Protein AF-A0A9C6UE23-F1 (afdb_monomer_lite)

InterPro domains:
  IPR001478 PDZ domain [PF00595] (69-118)
  IPR001478 PDZ domain [PS50106] (68-118)
  IPR015482 Syntrophin [PTHR10554] (16-118)
  IPR036034 PDZ superfamily [G3DSA:2.30.42.10] (48-119)
  IPR036034 PDZ superfamily [SSF50156] (54-118)

Secondary structure (DSSP, 8-state):
-EEEE-SPPEEEEETTEEEEEEEEEEE-SSS--EEEEEEE-SS-EEEEE--------PPP-TT--------PPBTTTBT-EEEEEEGGGTEEEEEEEE-TTSHHHHTS---TT-B------------

pLDDT: mean 79.29, std 14.51, range [42.22, 95.94]

Foldseek 3Di:
DDKDAPDDWDWDDDPNWIWTWGWIWDDPPPDDTFIWIWIDTPVDTDTHGPPVCPPPPPVPPPPPDDDDFDFDADPPCGRQWDWDDDPVRPGFTFTQDGHPPGRPVVSVPDDGGDGDPDDDDDDPDDD

Structure (mmCIF, N/CA/C/O backbone):
data_AF-A0A9C6UE23-F1
#
_entry.id   AF-A0A9C6UE23-F1
#
loop_
_atom_site.group_PDB
_atom_site.id
_atom_site.type_symbol
_atom_site.label_atom_id
_atom_site.label_alt_id
_atom_site.label_comp_id
_atom_site.label_asym_id
_atom_site.label_entity_id
_atom_site.label_seq_id
_atom_site.pdbx_PDB_ins_code
_atom_site.Cartn_x
_atom_site.Cartn_y
_atom_site.Cartn_z
_atom_site.occupancy
_atom_site.B_iso_or_equiv
_atom_site.auth_seq_id
_atom_site.auth_comp_id
_atom_site.auth_asym_id
_atom_site.auth_atom_id
_atom_site.pdbx_PDB_model_num
ATOM 1 N N . MET A 1 1 ? 33.428 -3.162 -10.825 1.00 61.09 1 MET A N 1
ATOM 2 C CA . MET A 1 1 ? 32.152 -3.718 -11.321 1.00 61.09 1 MET A CA 1
ATOM 3 C C . MET A 1 1 ? 32.459 -4.735 -12.406 1.00 61.09 1 MET A C 1
ATOM 5 O O . MET A 1 1 ? 33.209 -4.413 -13.317 1.00 61.09 1 MET A O 1
ATOM 9 N N . ARG A 1 2 ? 31.959 -5.966 -12.280 1.00 76.75 2 ARG A N 1
ATOM 10 C CA . ARG A 1 2 ? 32.077 -7.014 -13.302 1.00 76.75 2 ARG A CA 1
ATOM 11 C C . ARG A 1 2 ? 30.682 -7.372 -13.793 1.00 76.75 2 ARG A C 1
ATOM 13 O O . ARG A 1 2 ? 29.804 -7.625 -12.970 1.00 76.75 2 ARG A O 1
ATOM 20 N N . LEU A 1 3 ? 30.506 -7.398 -15.110 1.00 72.94 3 LEU A N 1
ATOM 21 C CA . LEU A 1 3 ? 29.307 -7.919 -15.753 1.00 72.94 3 LEU A CA 1
ATOM 22 C C . LEU A 1 3 ? 29.623 -9.297 -16.326 1.00 72.94 3 LEU A C 1
ATOM 24 O O . LEU A 1 3 ? 30.634 -9.471 -17.005 1.00 72.94 3 LEU A O 1
ATOM 28 N N . LYS A 1 4 ? 28.761 -10.268 -16.040 1.00 78.75 4 LYS A N 1
ATOM 29 C CA . LYS A 1 4 ? 28.769 -11.582 -16.685 1.00 78.75 4 LYS A CA 1
ATOM 30 C C . LYS A 1 4 ? 27.453 -11.752 -17.426 1.00 78.75 4 LYS A C 1
ATOM 32 O O . LYS A 1 4 ? 26.406 -11.405 -16.893 1.00 78.75 4 LYS A O 1
ATOM 37 N N . THR A 1 5 ? 27.489 -12.261 -18.646 1.00 72.81 5 THR A N 1
ATOM 38 C CA . THR A 1 5 ? 26.270 -12.564 -19.402 1.00 72.81 5 THR A CA 1
ATOM 39 C C . THR A 1 5 ? 25.584 -13.785 -18.803 1.00 72.81 5 THR A C 1
ATOM 41 O O . THR A 1 5 ? 26.227 -14.821 -18.643 1.00 72.81 5 THR A O 1
ATOM 44 N N . ALA A 1 6 ? 24.302 -13.652 -18.456 1.00 65.56 6 ALA A N 1
ATOM 45 C CA . ALA A 1 6 ? 23.497 -14.734 -17.882 1.00 65.56 6 ALA A CA 1
ATOM 46 C C . ALA A 1 6 ? 22.624 -15.437 -18.938 1.00 65.56 6 ALA A C 1
ATOM 48 O O . ALA A 1 6 ? 22.273 -16.599 -18.768 1.00 65.56 6 ALA A O 1
ATOM 49 N N . SER A 1 7 ? 22.304 -14.744 -20.036 1.00 68.25 7 SER A N 1
ATOM 50 C CA . SER A 1 7 ? 21.526 -15.245 -21.180 1.00 68.25 7 SER A CA 1
ATOM 51 C C . SER A 1 7 ? 22.088 -14.687 -22.499 1.00 68.25 7 SER A C 1
ATOM 53 O O . SER A 1 7 ? 22.855 -13.715 -22.449 1.00 68.25 7 SER A O 1
ATOM 55 N N . PRO A 1 8 ? 21.742 -15.270 -23.667 1.00 72.19 8 PRO A N 1
ATOM 56 C CA . PRO A 1 8 ? 22.098 -14.696 -24.962 1.00 72.19 8 PRO A CA 1
ATOM 57 C C . PRO A 1 8 ? 21.586 -13.255 -25.078 1.00 72.19 8 PRO A C 1
ATOM 59 O O . PRO A 1 8 ? 20.422 -12.977 -24.804 1.00 72.19 8 PRO A O 1
ATOM 62 N N . ILE A 1 9 ? 22.468 -12.329 -25.458 1.00 77.06 9 ILE A N 1
ATOM 63 C CA . ILE A 1 9 ? 22.100 -10.928 -25.686 1.00 77.06 9 ILE A CA 1
ATOM 64 C C . ILE A 1 9 ? 21.457 -10.829 -27.071 1.00 77.06 9 ILE A C 1
ATOM 66 O O . ILE A 1 9 ? 22.091 -11.173 -28.068 1.00 77.06 9 ILE A O 1
ATOM 70 N N . GLU A 1 10 ? 20.228 -10.323 -27.135 1.00 80.69 10 GLU A N 1
ATOM 71 C CA . GLU A 1 10 ? 19.568 -9.999 -28.395 1.00 80.69 10 GLU A CA 1
ATOM 72 C C . GLU A 1 10 ? 20.132 -8.691 -28.956 1.00 80.69 10 GLU A C 1
ATOM 74 O O . GLU A 1 10 ? 20.148 -7.654 -28.285 1.00 80.69 10 GLU A O 1
ATOM 79 N N . GLU A 1 11 ? 20.583 -8.728 -30.208 1.00 81.25 11 GLU A N 1
ATOM 80 C CA . GLU A 1 11 ? 20.998 -7.546 -30.960 1.00 81.25 11 GLU A CA 1
ATOM 81 C C . GLU A 1 11 ? 19.897 -7.181 -31.958 1.00 81.25 11 GLU A C 1
ATOM 83 O O . GLU A 1 11 ? 19.533 -7.976 -32.822 1.00 81.25 11 GLU A O 1
ATOM 88 N N . ARG A 1 12 ? 19.365 -5.963 -31.846 1.00 80.38 12 ARG A N 1
ATOM 89 C CA . ARG A 1 12 ? 18.422 -5.386 -32.807 1.00 80.38 12 ARG A CA 1
ATOM 90 C C . ARG A 1 12 ? 19.050 -4.177 -33.478 1.00 80.38 12 ARG A C 1
ATOM 92 O O . ARG A 1 12 ? 19.693 -3.361 -32.824 1.00 80.38 12 ARG A O 1
ATOM 99 N N . VAL A 1 13 ? 18.841 -4.039 -34.782 1.00 80.81 13 VAL A N 1
ATOM 100 C CA . VAL A 1 13 ? 19.262 -2.851 -35.532 1.00 80.81 13 VAL A CA 1
ATOM 101 C C . VAL A 1 13 ? 18.086 -1.881 -35.601 1.00 80.81 13 VAL A C 1
ATOM 103 O O . VAL A 1 13 ? 17.033 -2.221 -36.132 1.00 80.81 13 VAL A O 1
ATOM 106 N N . VAL A 1 14 ? 18.258 -0.681 -35.050 1.00 74.81 14 VAL A N 1
ATOM 107 C CA . VAL A 1 14 ? 17.273 0.406 -35.102 1.00 74.81 14 VAL A CA 1
ATOM 108 C C . VAL A 1 14 ? 17.855 1.516 -35.975 1.00 74.81 14 VAL A C 1
ATOM 110 O O . VAL A 1 14 ? 18.771 2.239 -35.577 1.00 74.81 14 VAL A O 1
ATOM 113 N N . GLY A 1 15 ? 17.366 1.616 -37.214 1.00 79.00 15 GLY A N 1
ATOM 114 C CA . GLY A 1 15 ? 17.951 2.491 -38.232 1.00 79.00 15 GLY A CA 1
ATOM 115 C C . GLY A 1 15 ? 19.363 2.037 -38.618 1.00 79.00 15 GLY A C 1
ATOM 116 O O . GLY A 1 15 ? 19.542 0.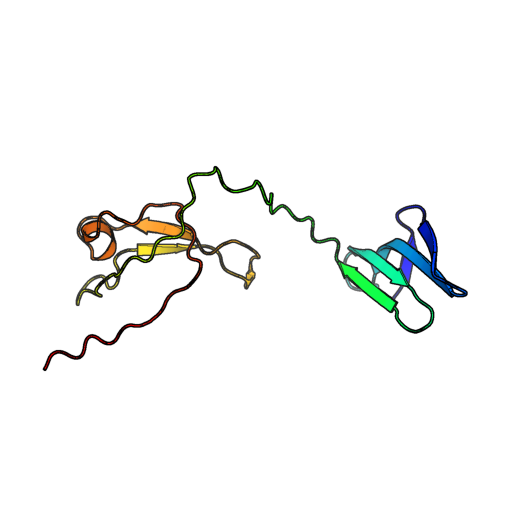924 -39.099 1.00 79.00 15 GLY A O 1
ATOM 117 N N . LYS A 1 16 ? 20.373 2.888 -38.391 1.00 78.19 16 LYS A N 1
ATOM 118 C CA . LYS A 1 16 ? 21.800 2.557 -38.599 1.00 78.19 16 LYS A CA 1
ATOM 119 C C . LYS A 1 16 ? 22.516 2.063 -37.335 1.00 78.19 16 LYS A C 1
ATOM 121 O O . LYS A 1 16 ? 23.708 1.772 -37.381 1.00 78.19 16 LYS A O 1
ATOM 126 N N . TYR A 1 17 ? 21.820 2.020 -36.201 1.00 78.56 17 TYR A N 1
ATOM 127 C CA . TYR A 1 17 ? 22.423 1.761 -34.897 1.00 78.56 17 TYR A CA 1
ATOM 128 C C . TYR A 1 17 ? 22.095 0.361 -34.397 1.00 78.56 17 TYR A C 1
ATOM 130 O O . TYR A 1 17 ? 21.005 -0.159 -34.626 1.00 78.56 17 TYR A O 1
ATOM 138 N N . LYS A 1 18 ? 23.041 -0.239 -33.676 1.00 82.00 18 LYS A N 1
ATOM 139 C CA . LYS A 1 18 ? 22.869 -1.536 -33.022 1.00 82.00 18 LYS A CA 1
ATOM 140 C C . LYS A 1 18 ? 22.489 -1.314 -31.566 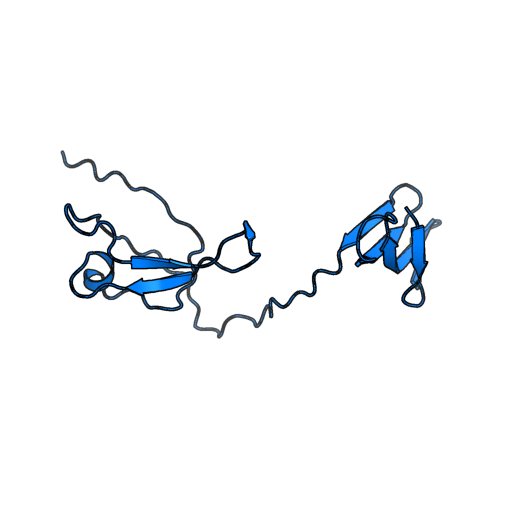1.00 82.00 18 LYS A C 1
ATOM 142 O O . LYS A 1 18 ? 23.208 -0.638 -30.836 1.00 82.00 18 LYS A O 1
ATOM 147 N N . VAL A 1 19 ? 21.371 -1.897 -31.161 1.00 86.31 19 VAL A N 1
ATOM 148 C CA . VAL A 1 19 ? 20.879 -1.916 -29.786 1.00 86.31 19 VAL A CA 1
ATOM 149 C C . VAL A 1 19 ? 20.997 -3.339 -29.263 1.00 86.31 19 VAL A C 1
ATOM 151 O O . VAL A 1 19 ? 20.573 -4.287 -29.921 1.00 86.31 19 VAL A O 1
ATOM 154 N N . ARG A 1 20 ? 21.580 -3.496 -28.078 1.00 85.38 20 ARG A N 1
ATOM 155 C CA . ARG A 1 20 ? 21.776 -4.791 -27.424 1.00 85.38 20 ARG A CA 1
ATOM 156 C C . ARG A 1 20 ? 20.980 -4.844 -26.136 1.00 85.38 20 ARG A C 1
ATOM 158 O O . ARG A 1 20 ? 21.176 -4.004 -25.261 1.00 85.38 20 ARG A O 1
ATOM 165 N N . THR A 1 21 ? 20.108 -5.837 -26.019 1.00 85.44 21 THR A N 1
ATOM 166 C CA . THR A 1 21 ? 19.302 -6.071 -24.819 1.00 85.44 21 THR A CA 1
ATOM 167 C C . THR A 1 21 ? 19.512 -7.494 -24.324 1.00 85.44 21 THR A C 1
ATOM 169 O O . THR A 1 21 ? 19.552 -8.427 -25.119 1.00 85.44 21 THR A O 1
ATOM 172 N N . GLY A 1 22 ? 19.664 -7.690 -23.017 1.00 85.38 22 GLY A N 1
ATOM 173 C CA . GLY A 1 22 ? 19.800 -9.040 -22.468 1.00 85.38 22 GLY A CA 1
ATOM 174 C C . GLY A 1 22 ? 19.993 -9.079 -20.960 1.00 85.38 22 GLY A C 1
ATOM 175 O O . GLY A 1 22 ? 20.206 -8.048 -20.324 1.00 85.38 22 GLY A O 1
ATOM 176 N N . MET A 1 23 ? 19.927 -10.280 -20.383 1.00 86.44 23 MET A N 1
ATOM 177 C CA . MET A 1 23 ? 20.123 -10.463 -18.943 1.00 86.44 23 MET A CA 1
ATOM 178 C C . MET A 1 23 ? 21.604 -10.637 -18.613 1.00 86.44 23 MET A C 1
ATOM 180 O O . MET A 1 23 ? 22.294 -11.512 -19.149 1.00 86.44 23 MET A O 1
ATOM 184 N N . VAL A 1 24 ? 22.083 -9.809 -17.692 1.00 86.81 24 VAL A N 1
ATOM 185 C CA . VAL A 1 24 ? 23.457 -9.790 -17.193 1.00 86.81 24 VAL A CA 1
ATOM 186 C C . VAL A 1 24 ? 23.458 -9.906 -15.678 1.00 86.81 24 VAL A C 1
ATOM 188 O O . VAL A 1 24 ? 22.561 -9.424 -15.002 1.00 86.81 24 VAL A O 1
ATOM 191 N N . THR A 1 25 ? 24.485 -10.521 -15.116 1.00 87.62 25 THR A N 1
ATOM 192 C CA . THR A 1 25 ? 24.728 -10.514 -13.677 1.00 87.62 25 THR A CA 1
ATOM 193 C C . THR A 1 25 ? 25.787 -9.468 -13.354 1.00 87.62 25 THR A C 1
ATOM 195 O O . THR A 1 25 ? 26.905 -9.528 -13.873 1.00 87.62 25 THR A O 1
ATOM 198 N N . VAL A 1 26 ? 25.451 -8.519 -12.484 1.00 85.19 26 VAL A N 1
ATOM 199 C CA . VAL A 1 26 ? 26.332 -7.430 -12.051 1.00 85.19 26 VAL A CA 1
ATOM 200 C C . VAL A 1 26 ? 26.872 -7.733 -10.655 1.00 85.19 26 VAL A C 1
ATOM 202 O O . VAL A 1 26 ? 26.112 -8.043 -9.742 1.00 85.19 26 VAL A O 1
ATOM 205 N N . SER A 1 27 ? 28.193 -7.652 -10.477 1.00 82.00 27 SER A N 1
ATOM 206 C CA . SER A 1 27 ? 28.854 -7.800 -9.173 1.00 82.00 27 SER A CA 1
ATOM 207 C C . SER A 1 27 ? 29.855 -6.673 -8.924 1.00 82.00 27 SER A C 1
ATOM 209 O O . SER A 1 27 ? 30.652 -6.304 -9.795 1.00 82.00 27 SER A O 1
ATOM 211 N N . ASP A 1 28 ? 29.839 -6.134 -7.711 1.00 79.06 28 ASP A N 1
ATOM 212 C CA . ASP A 1 28 ? 30.782 -5.131 -7.212 1.00 79.06 28 ASP A CA 1
ATOM 213 C C . ASP A 1 28 ? 31.960 -5.752 -6.433 1.00 79.06 28 ASP A C 1
ATOM 215 O O . ASP A 1 28 ? 32.880 -5.037 -6.043 1.00 79.06 28 ASP A O 1
ATOM 219 N N . GLY A 1 29 ? 31.960 -7.077 -6.239 1.00 72.50 29 GLY A N 1
ATOM 220 C CA . GLY A 1 29 ? 32.966 -7.813 -5.467 1.00 72.50 29 GLY A CA 1
ATOM 221 C C . GLY A 1 29 ? 32.806 -7.722 -3.946 1.00 72.50 29 GLY A C 1
ATOM 222 O O . GLY A 1 29 ? 33.562 -8.374 -3.233 1.00 72.50 29 GLY A O 1
ATOM 223 N N . LYS A 1 30 ? 31.833 -6.951 -3.448 1.00 67.00 30 LYS A N 1
ATOM 224 C CA . LYS A 1 30 ? 31.522 -6.805 -2.015 1.00 67.00 30 LYS A CA 1
ATOM 225 C C . LYS A 1 30 ? 30.170 -7.419 -1.653 1.00 67.00 30 LYS A C 1
ATOM 227 O O . LYS A 1 30 ? 29.948 -7.794 -0.507 1.00 67.00 30 LYS A O 1
ATOM 232 N N . SER A 1 31 ? 29.280 -7.537 -2.631 1.00 71.62 31 SER A N 1
ATOM 233 C CA . SER A 1 31 ? 27.924 -8.047 -2.487 1.00 71.62 31 SER A CA 1
ATOM 234 C C . SER A 1 31 ? 27.659 -9.224 -3.429 1.00 71.62 31 SER A C 1
ATOM 236 O O . SER A 1 31 ? 28.426 -9.516 -4.358 1.00 71.62 31 SER A O 1
ATOM 238 N N . ARG A 1 32 ? 26.560 -9.939 -3.166 1.00 75.62 32 ARG A N 1
ATOM 239 C CA . ARG A 1 32 ? 26.119 -11.046 -4.019 1.00 75.62 32 ARG A CA 1
ATOM 240 C C . ARG A 1 32 ? 25.845 -10.524 -5.438 1.00 75.62 32 ARG A C 1
ATOM 242 O O . ARG A 1 32 ? 25.139 -9.526 -5.563 1.00 75.62 32 ARG A O 1
ATOM 249 N N . PRO A 1 33 ? 26.358 -11.186 -6.492 1.00 81.31 33 PRO A N 1
ATOM 250 C CA . PRO A 1 33 ? 26.049 -10.830 -7.874 1.00 81.31 33 PRO A CA 1
ATOM 251 C C . PRO A 1 33 ? 24.532 -10.807 -8.124 1.00 81.31 33 PRO A C 1
ATOM 253 O O . PRO A 1 33 ? 23.839 -11.741 -7.723 1.00 81.31 33 PRO A O 1
ATOM 256 N N . GLN A 1 34 ? 24.021 -9.762 -8.779 1.00 80.62 34 GLN A N 1
ATOM 257 C CA . GLN A 1 34 ? 22.585 -9.571 -9.016 1.00 80.62 34 GLN A CA 1
ATOM 258 C C . GLN A 1 34 ? 22.241 -9.626 -10.509 1.00 80.62 34 GLN A C 1
ATOM 260 O O . GLN A 1 34 ? 22.940 -8.986 -11.299 1.00 80.62 34 GLN A O 1
ATOM 265 N N . PRO A 1 35 ? 21.179 -10.346 -10.915 1.00 81.88 35 PRO A N 1
ATOM 266 C CA . PRO A 1 35 ? 20.686 -10.306 -12.285 1.00 81.88 35 PRO A CA 1
ATOM 267 C C . PRO A 1 35 ? 20.029 -8.951 -12.595 1.00 81.88 35 PRO A C 1
ATOM 269 O O . PRO A 1 35 ? 19.286 -8.379 -11.793 1.00 81.88 35 PRO A O 1
ATOM 272 N N . MET A 1 36 ? 20.339 -8.412 -13.767 1.00 85.69 36 MET A N 1
ATOM 273 C CA . MET A 1 36 ? 19.858 -7.137 -14.281 1.00 85.69 36 MET A CA 1
ATOM 274 C C . MET A 1 36 ? 19.611 -7.260 -15.786 1.00 85.69 36 MET A C 1
ATOM 276 O O . MET A 1 36 ? 20.361 -7.925 -16.499 1.00 85.69 36 MET A O 1
ATOM 280 N N . ARG A 1 37 ? 18.581 -6.588 -16.288 1.00 86.88 37 ARG A N 1
ATOM 281 C CA . ARG A 1 37 ? 18.357 -6.371 -17.712 1.00 86.88 37 ARG A CA 1
ATOM 282 C C . ARG A 1 37 ? 19.227 -5.212 -18.186 1.00 86.88 37 ARG A C 1
ATOM 284 O O . ARG A 1 37 ? 19.108 -4.091 -17.699 1.00 86.88 37 ARG A O 1
ATOM 291 N N . LEU A 1 38 ? 20.102 -5.499 -19.137 1.00 87.19 38 LEU A N 1
ATOM 292 C CA . LEU A 1 38 ? 20.921 -4.527 -19.846 1.00 87.19 38 LEU A CA 1
ATOM 293 C C . LEU A 1 38 ? 20.168 -4.034 -21.077 1.00 87.19 38 LEU A C 1
ATOM 295 O O . LEU A 1 38 ? 19.656 -4.853 -21.836 1.00 87.19 38 LEU A O 1
ATOM 299 N N . HIS A 1 39 ? 20.176 -2.724 -21.302 1.00 88.56 39 HIS A N 1
ATOM 300 C CA . HIS A 1 39 ? 19.845 -2.113 -22.582 1.00 88.56 39 HIS A CA 1
ATOM 301 C C . HIS A 1 39 ? 20.964 -1.145 -22.972 1.00 88.56 39 HIS A C 1
ATOM 303 O O . HIS A 1 39 ? 21.229 -0.149 -22.297 1.00 88.56 39 HIS A O 1
ATOM 309 N N . LEU A 1 40 ? 21.644 -1.470 -24.066 1.00 87.62 40 LEU A N 1
ATOM 310 C CA . LEU A 1 40 ? 22.782 -0.729 -24.586 1.00 87.62 40 LEU A CA 1
ATOM 311 C C . LEU A 1 40 ? 22.453 -0.197 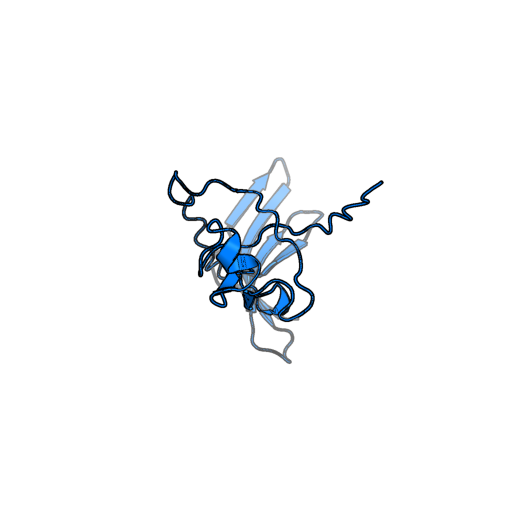-25.980 1.00 87.62 40 LEU A C 1
ATOM 313 O O . LEU A 1 40 ? 22.199 -0.978 -26.896 1.00 87.62 40 LEU A O 1
ATOM 317 N N . SER A 1 41 ? 22.493 1.121 -26.135 1.00 84.62 41 SER A N 1
ATOM 318 C CA . SER A 1 41 ? 22.424 1.829 -27.413 1.00 84.62 41 SER A CA 1
ATOM 319 C C . SER A 1 41 ? 23.725 2.607 -27.658 1.00 84.62 41 SER A C 1
ATOM 321 O O . SER A 1 41 ? 24.656 2.516 -26.857 1.00 84.62 41 SER A O 1
ATOM 323 N N . LEU A 1 42 ? 23.805 3.360 -28.761 1.00 85.44 42 LEU A N 1
ATOM 324 C CA . LEU A 1 42 ? 24.984 4.174 -29.075 1.00 85.44 42 LEU A CA 1
ATOM 325 C C . LEU A 1 42 ? 25.297 5.191 -27.966 1.00 85.44 42 LEU A C 1
ATOM 327 O O . LEU A 1 42 ? 26.453 5.327 -27.573 1.00 85.44 42 LEU A O 1
ATOM 331 N N . ASP A 1 43 ? 24.259 5.847 -27.444 1.00 86.31 43 ASP A N 1
ATOM 332 C CA . ASP A 1 43 ? 24.410 6.995 -26.544 1.00 86.31 43 ASP A CA 1
ATOM 333 C C . ASP A 1 43 ? 23.981 6.675 -25.104 1.00 86.31 43 ASP A C 1
ATOM 335 O O . ASP A 1 43 ? 24.205 7.469 -24.191 1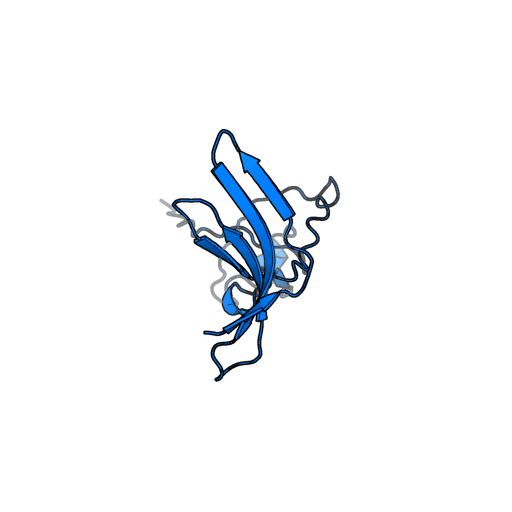.00 86.31 43 ASP A O 1
ATOM 339 N N . THR A 1 44 ? 23.342 5.521 -24.872 1.00 82.81 44 THR A N 1
ATOM 340 C CA . THR A 1 44 ? 22.789 5.165 -23.559 1.00 82.81 44 THR A CA 1
ATOM 341 C C . THR A 1 44 ? 23.112 3.736 -23.143 1.00 82.81 44 THR A C 1
ATOM 343 O O . THR A 1 44 ? 22.942 2.784 -23.904 1.00 82.81 44 THR A O 1
ATOM 346 N N . LEU A 1 45 ? 23.519 3.585 -21.882 1.00 85.62 45 LEU A N 1
ATOM 347 C CA . LEU A 1 45 ? 23.606 2.311 -21.178 1.00 85.62 45 LEU A CA 1
ATOM 348 C C . LEU A 1 45 ? 22.657 2.372 -19.984 1.00 85.62 45 LEU A C 1
ATOM 350 O O . LEU A 1 45 ? 22.828 3.209 -19.098 1.00 85.62 45 LEU A O 1
ATOM 354 N N . SER A 1 46 ? 21.674 1.478 -19.947 1.00 81.25 46 SER A N 1
ATOM 355 C CA . SER A 1 46 ? 20.785 1.313 -18.802 1.00 81.25 46 SER A CA 1
ATOM 356 C C . SER A 1 46 ? 20.830 -0.119 -18.277 1.00 81.25 46 SER A C 1
ATOM 358 O O . SER A 1 46 ? 20.916 -1.097 -19.023 1.00 81.25 46 SER A O 1
ATOM 360 N N . LEU A 1 47 ? 20.810 -0.230 -16.950 1.00 84.75 47 LEU A N 1
ATOM 361 C CA . LEU A 1 47 ? 20.755 -1.486 -16.216 1.00 84.75 47 LEU A CA 1
ATOM 362 C C . LEU A 1 47 ? 19.532 -1.432 -15.308 1.00 84.75 47 LEU A C 1
ATOM 364 O O . LEU A 1 47 ? 19.510 -0.690 -14.328 1.00 84.75 47 LEU A O 1
ATOM 368 N N . GLN A 1 48 ? 18.516 -2.219 -15.632 1.00 79.50 48 GLN A N 1
ATOM 369 C CA . GLN A 1 48 ? 17.331 -2.378 -14.802 1.00 79.50 48 GLN A CA 1
ATOM 370 C C . GLN A 1 48 ? 17.509 -3.647 -13.977 1.00 79.50 48 GLN A C 1
ATOM 372 O O . GLN A 1 48 ? 17.734 -4.714 -14.540 1.00 79.50 48 GLN A O 1
ATOM 377 N N . ARG A 1 49 ? 17.447 -3.567 -12.645 1.00 78.75 49 ARG A N 1
ATOM 378 C CA . ARG A 1 49 ? 17.447 -4.786 -11.823 1.00 78.75 49 ARG A CA 1
ATOM 379 C C . ARG A 1 49 ? 16.279 -5.659 -12.277 1.00 78.75 49 ARG A C 1
ATOM 381 O O .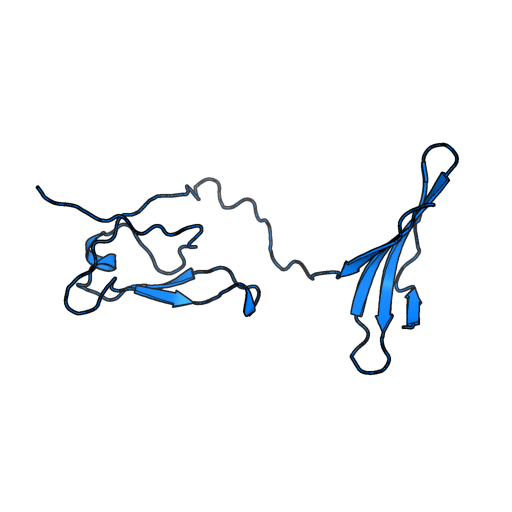 ARG A 1 49 ? 15.186 -5.135 -12.479 1.00 78.75 49 ARG A O 1
ATOM 388 N N . GLU A 1 50 ? 16.515 -6.959 -12.446 1.00 66.56 50 GLU A N 1
ATOM 389 C CA . GLU A 1 50 ? 15.408 -7.903 -12.562 1.00 66.56 50 GLU A CA 1
ATOM 390 C C . GLU A 1 50 ? 14.771 -7.962 -11.180 1.00 66.56 50 GLU A C 1
ATOM 392 O O . GLU A 1 50 ? 15.171 -8.721 -10.297 1.00 66.56 50 GLU A O 1
ATOM 397 N N . GLU A 1 51 ? 13.865 -7.026 -10.926 1.00 56.50 51 GLU A N 1
ATOM 398 C CA . GLU A 1 51 ? 12.927 -7.199 -9.845 1.00 56.50 51 GLU A CA 1
ATOM 399 C C . GLU A 1 51 ? 12.149 -8.443 -10.242 1.00 56.50 51 GLU A C 1
ATOM 401 O O . GLU A 1 51 ? 11.496 -8.460 -11.283 1.00 56.50 51 GLU A O 1
ATOM 406 N N . VAL A 1 52 ? 12.332 -9.523 -9.481 1.00 50.22 52 VAL A N 1
ATOM 407 C CA . VAL A 1 52 ? 11.418 -10.654 -9.522 1.00 50.22 52 VAL A CA 1
ATOM 408 C C . VAL A 1 52 ? 10.094 -10.046 -9.114 1.00 50.22 52 VAL A C 1
ATOM 410 O O . VAL A 1 52 ? 9.835 -9.818 -7.930 1.00 50.22 52 VAL A O 1
ATOM 413 N N . ASP A 1 53 ? 9.351 -9.622 -10.122 1.00 46.97 53 ASP A N 1
ATOM 414 C CA . ASP A 1 53 ? 8.084 -8.973 -9.956 1.00 46.97 53 ASP A CA 1
ATOM 415 C C . ASP A 1 53 ? 7.116 -10.067 -9.543 1.00 46.97 53 ASP A C 1
ATOM 417 O O . ASP A 1 53 ? 6.435 -10.684 -10.351 1.00 46.97 53 ASP A O 1
ATOM 421 N N . ASN A 1 54 ? 7.117 -10.361 -8.247 1.00 43.28 54 ASN A N 1
ATOM 422 C CA . ASN A 1 54 ? 6.042 -11.106 -7.628 1.00 43.28 54 ASN A CA 1
ATOM 423 C C . ASN A 1 54 ? 4.832 -10.181 -7.399 1.00 43.28 54 ASN A C 1
ATOM 425 O O . ASN A 1 54 ? 3.962 -10.511 -6.597 1.00 43.28 54 ASN A O 1
ATOM 429 N N . SER A 1 55 ? 4.760 -9.025 -8.077 1.00 50.53 55 SER A N 1
ATOM 430 C CA . SER A 1 55 ? 3.477 -8.457 -8.446 1.00 50.53 55 SER A CA 1
ATOM 431 C C . SER A 1 55 ? 3.001 -9.196 -9.695 1.00 50.53 55 SER A C 1
ATOM 433 O O . SER A 1 55 ? 3.232 -8.829 -10.845 1.00 50.53 55 SER A O 1
ATOM 435 N N . GLU A 1 56 ? 2.258 -10.276 -9.455 1.00 43.34 56 GLU A N 1
ATOM 436 C CA . GLU A 1 56 ? 1.118 -10.516 -10.320 1.00 43.34 56 GLU A CA 1
ATOM 437 C C . GLU A 1 56 ? 0.327 -9.196 -10.344 1.00 43.34 56 GLU A C 1
ATOM 439 O O . GLU A 1 56 ? -0.519 -8.939 -9.489 1.00 43.34 56 GLU A O 1
ATOM 444 N N . HIS A 1 57 ? 0.537 -8.393 -11.383 1.00 48.94 57 HIS A N 1
ATOM 445 C CA . HIS A 1 57 ? -0.560 -7.717 -12.053 1.00 48.94 57 HIS A CA 1
ATOM 446 C C . HIS A 1 57 ? -1.488 -8.806 -12.612 1.00 48.94 57 HIS A C 1
ATOM 448 O O . HIS A 1 57 ? -1.703 -8.915 -13.818 1.00 48.94 57 HIS A O 1
ATOM 454 N N . LYS A 1 58 ? -2.061 -9.641 -11.733 1.00 42.94 58 LYS A N 1
ATOM 455 C CA . LYS A 1 58 ? -3.376 -10.180 -12.016 1.00 42.94 58 LYS A CA 1
ATOM 456 C C . LYS A 1 58 ? -4.212 -8.926 -12.224 1.00 42.94 58 LYS A C 1
ATOM 458 O O . LYS A 1 58 ? -4.212 -8.090 -11.314 1.00 42.94 58 LYS A O 1
ATOM 463 N N . PRO A 1 59 ? -4.863 -8.735 -13.387 1.00 45.16 59 PRO A N 1
ATOM 464 C CA . PRO A 1 59 ? -5.935 -7.762 -13.445 1.00 45.16 59 PRO A CA 1
ATOM 465 C C . PRO A 1 59 ? -6.795 -8.091 -12.237 1.00 45.16 59 PRO A C 1
ATOM 467 O O . PRO A 1 59 ? -7.223 -9.241 -12.071 1.00 45.16 59 PRO A O 1
ATOM 470 N N . ALA A 1 60 ? -6.868 -7.137 -11.311 1.00 47.72 60 ALA A N 1
ATOM 471 C CA . ALA A 1 60 ? -7.612 -7.340 -10.096 1.00 47.72 60 ALA A CA 1
ATOM 472 C C . ALA A 1 60 ? -9.001 -7.844 -10.527 1.00 47.72 60 ALA A C 1
ATOM 474 O O . ALA A 1 60 ? -9.494 -7.395 -11.573 1.00 47.72 60 ALA A O 1
ATOM 475 N N . PRO A 1 61 ? -9.562 -8.866 -9.847 1.00 49.50 61 PRO A N 1
ATOM 476 C CA . PRO A 1 61 ? -10.858 -9.418 -10.221 1.00 49.50 61 PRO A CA 1
ATOM 477 C C . PRO A 1 61 ? -11.784 -8.246 -10.518 1.00 49.50 61 PRO A C 1
ATOM 479 O O . PRO A 1 61 ? -11.762 -7.296 -9.743 1.00 49.50 61 PRO A O 1
ATOM 482 N N . LEU A 1 62 ? -12.514 -8.284 -11.635 1.00 48.44 62 LEU A N 1
ATOM 483 C CA . LEU A 1 62 ? -13.255 -7.166 -12.257 1.00 48.44 62 LEU A CA 1
ATOM 484 C C . LEU A 1 62 ? -14.178 -6.350 -11.309 1.00 48.44 62 LEU A C 1
ATOM 486 O O . LEU A 1 62 ? -14.749 -5.347 -11.723 1.00 48.44 62 LEU A O 1
ATOM 490 N N . ASP A 1 63 ? -14.284 -6.754 -10.044 1.00 53.16 63 ASP A N 1
ATOM 491 C CA . ASP A 1 63 ? -14.981 -6.133 -8.921 1.00 53.16 63 ASP A CA 1
ATOM 492 C C . ASP A 1 63 ? -14.100 -5.336 -7.931 1.00 53.16 63 ASP A C 1
ATOM 494 O O . ASP A 1 63 ? -14.598 -4.823 -6.926 1.00 53.16 63 ASP A O 1
ATOM 498 N N . SER A 1 64 ? -12.795 -5.181 -8.166 1.00 59.56 64 SER A N 1
ATOM 499 C CA . SER A 1 64 ? -11.910 -4.372 -7.316 1.00 59.56 64 SER A CA 1
ATOM 500 C C . SER A 1 64 ? -12.106 -2.869 -7.565 1.00 59.56 64 SER A C 1
ATOM 502 O O . SER A 1 64 ? -11.211 -2.175 -8.052 1.00 59.56 64 SER A O 1
ATOM 504 N N . ARG A 1 65 ? -13.300 -2.344 -7.274 1.00 70.38 65 ARG A N 1
ATOM 505 C CA . ARG A 1 65 ? -13.549 -0.899 -7.308 1.00 70.38 65 ARG A CA 1
ATOM 506 C C . ARG A 1 65 ? -12.768 -0.222 -6.192 1.00 70.38 65 ARG A C 1
ATOM 508 O O . ARG A 1 65 ? -12.984 -0.489 -5.008 1.00 70.38 65 ARG A O 1
ATOM 515 N N . GLU A 1 66 ? -11.902 0.704 -6.582 1.00 84.62 66 GLU A N 1
ATOM 516 C CA . GLU A 1 66 ? -11.361 1.698 -5.666 1.00 84.62 66 GLU A CA 1
ATOM 517 C C . GLU A 1 66 ? -12.519 2.452 -5.003 1.00 84.62 66 GLU A C 1
ATOM 519 O O . GLU A 1 66 ? -13.495 2.836 -5.656 1.00 84.62 66 GLU A O 1
ATOM 524 N N . ARG A 1 67 ? -12.430 2.642 -3.687 1.00 87.19 67 ARG A N 1
ATOM 525 C CA . ARG A 1 67 ? -13.462 3.330 -2.913 1.00 87.19 67 ARG A CA 1
ATOM 526 C C . ARG A 1 67 ? -12.838 4.293 -1.924 1.00 87.19 67 ARG A C 1
ATOM 528 O O . ARG A 1 67 ? -11.854 3.971 -1.264 1.00 87.19 67 ARG A O 1
ATOM 535 N N . MET A 1 68 ? -13.456 5.460 -1.797 1.00 89.88 68 MET A N 1
ATOM 536 C CA . MET A 1 68 ? -13.086 6.446 -0.793 1.00 89.88 68 MET A CA 1
ATOM 537 C C . MET A 1 68 ? -13.951 6.239 0.450 1.00 89.88 68 MET A C 1
ATOM 539 O O . MET A 1 68 ? -15.180 6.284 0.376 1.00 89.88 68 MET A O 1
ATOM 543 N N . VAL A 1 69 ? -13.309 5.993 1.591 1.00 91.06 69 VAL A N 1
ATOM 544 C CA . VAL A 1 69 ? -13.982 5.826 2.882 1.00 91.06 69 VAL A CA 1
ATOM 545 C C . VAL A 1 69 ? -13.487 6.905 3.830 1.00 91.06 69 VAL A C 1
ATOM 547 O O . VAL A 1 69 ? -12.291 7.012 4.087 1.00 91.06 69 VAL A O 1
ATOM 550 N N . SER A 1 70 ? -14.411 7.701 4.361 1.00 92.06 70 SER A N 1
ATOM 551 C CA . SER A 1 70 ? -14.114 8.668 5.410 1.00 92.06 70 SER A CA 1
ATOM 552 C C . SER A 1 70 ? -14.170 7.992 6.778 1.00 92.06 70 SER A C 1
ATOM 554 O O . SER A 1 70 ? -15.160 7.353 7.132 1.00 92.06 70 SER A O 1
ATOM 556 N N . VAL A 1 71 ? -13.103 8.150 7.561 1.00 92.38 71 VAL A N 1
ATOM 557 C CA . VAL A 1 71 ? -13.035 7.687 8.952 1.00 92.38 71 VAL A CA 1
ATOM 558 C C . VAL A 1 71 ? -12.813 8.901 9.843 1.00 92.38 71 VAL A C 1
ATOM 560 O O . VAL A 1 71 ? -11.826 9.621 9.694 1.00 92.38 71 VAL A O 1
ATOM 563 N N . THR A 1 72 ? -13.725 9.140 10.782 1.00 92.00 72 THR A N 1
ATOM 564 C CA . THR A 1 72 ? -13.573 10.216 11.764 1.00 92.00 72 THR A CA 1
ATOM 565 C C . THR A 1 72 ? -12.800 9.700 12.968 1.00 92.00 72 THR A C 1
ATOM 567 O O . THR A 1 72 ? -13.223 8.762 13.635 1.00 92.00 72 THR A O 1
ATOM 570 N N . ARG A 1 73 ? -11.659 10.324 13.268 1.00 89.69 73 ARG A N 1
ATOM 571 C CA . ARG A 1 73 ? -10.819 9.938 14.406 1.00 89.69 73 ARG A CA 1
ATOM 572 C C . ARG A 1 73 ? -11.576 10.102 15.730 1.00 89.69 73 ARG A C 1
ATOM 574 O O . ARG A 1 73 ? -12.011 11.204 16.059 1.00 89.69 73 ARG A O 1
ATOM 581 N N . GLN A 1 74 ? -11.652 9.036 16.522 1.00 91.25 74 GLN A N 1
ATOM 582 C CA . GLN A 1 74 ? -12.186 9.073 17.884 1.00 91.25 74 GLN A CA 1
ATOM 583 C C . GLN A 1 74 ? -11.139 9.602 18.883 1.00 91.25 74 GLN A C 1
ATOM 585 O O . GLN A 1 74 ? -9.927 9.520 18.655 1.00 91.25 74 GLN A O 1
ATOM 590 N N . LYS A 1 75 ? -11.604 10.163 20.014 1.00 88.75 75 LYS A N 1
ATOM 591 C CA . LYS A 1 75 ? -10.726 10.683 21.085 1.00 88.75 75 LYS A CA 1
ATOM 592 C C . LYS A 1 75 ? -9.853 9.582 21.694 1.00 88.75 75 LYS A C 1
ATOM 594 O O . LYS A 1 75 ? -8.671 9.806 21.937 1.00 88.75 75 LYS A O 1
ATOM 599 N N . VAL A 1 76 ? -10.437 8.406 21.904 1.00 88.81 76 VAL A N 1
ATOM 600 C CA . VAL A 1 76 ? -9.770 7.191 22.387 1.00 88.81 76 VAL A CA 1
ATOM 601 C C . VAL A 1 76 ? -9.732 6.198 21.225 1.00 88.81 76 VAL A C 1
ATOM 603 O O . VAL A 1 76 ? -10.701 6.110 20.487 1.00 88.81 76 VAL A O 1
ATOM 606 N N . GLY A 1 77 ? -8.612 5.498 21.013 1.00 84.44 77 GLY A N 1
ATOM 607 C CA . GLY A 1 77 ? -8.487 4.475 19.956 1.00 84.44 77 GLY A CA 1
ATOM 608 C C . GLY A 1 77 ? -8.224 4.989 18.528 1.00 84.44 77 GLY A C 1
ATOM 609 O O . GLY A 1 77 ? -7.832 4.216 17.651 1.00 84.44 77 GLY A O 1
ATOM 610 N N . GLY A 1 78 ? -8.322 6.300 18.288 1.00 92.38 78 GLY A N 1
ATOM 611 C CA . GLY A 1 78 ? -7.885 6.927 17.040 1.00 92.38 78 GLY A CA 1
ATOM 612 C C . GLY A 1 78 ? -8.741 6.524 15.836 1.00 92.38 78 GLY A C 1
ATOM 613 O O . GLY A 1 78 ? -9.937 6.796 15.815 1.00 92.38 78 GLY A O 1
ATOM 614 N N . LEU A 1 79 ? -8.118 5.945 14.803 1.00 93.25 79 LEU A N 1
ATOM 615 C CA . LEU A 1 79 ? -8.824 5.462 13.606 1.00 93.25 79 LEU A CA 1
ATOM 616 C C . LEU A 1 79 ? -9.363 4.033 13.763 1.00 93.25 79 LEU A C 1
ATOM 618 O O . LEU A 1 79 ? -10.178 3.617 12.953 1.00 93.25 79 LEU A O 1
ATOM 622 N N . GLY A 1 80 ? -8.932 3.266 14.771 1.00 95.25 80 GLY A N 1
ATOM 623 C CA . GLY A 1 80 ? -9.469 1.919 14.987 1.00 95.25 80 GLY A CA 1
ATOM 624 C C . GLY A 1 80 ? -9.021 0.850 13.985 1.00 95.25 80 GLY A C 1
ATOM 625 O O . GLY A 1 80 ? -9.701 -0.165 13.845 1.00 95.25 80 GLY A O 1
ATOM 626 N N . LEU A 1 81 ? -7.881 1.028 13.310 1.00 95.69 81 LEU A N 1
ATOM 627 C CA . LEU A 1 81 ? -7.311 0.033 12.394 1.00 95.69 81 LEU A CA 1
ATOM 628 C C . LEU A 1 81 ? -5.789 -0.095 12.544 1.00 95.69 81 LEU A C 1
ATOM 630 O O . LEU A 1 81 ? -5.121 0.807 13.049 1.00 95.69 81 LEU A O 1
ATOM 634 N N . SER A 1 82 ? -5.244 -1.225 12.101 1.00 95.06 82 SER A N 1
ATOM 635 C CA . SER A 1 82 ? -3.805 -1.456 11.955 1.00 95.06 82 SER A CA 1
ATOM 636 C C . SER A 1 82 ? -3.446 -1.633 10.489 1.00 95.06 82 SER A C 1
ATOM 638 O O . SER A 1 82 ? -4.197 -2.233 9.718 1.00 95.06 82 SER A O 1
ATOM 640 N N . ILE A 1 83 ? -2.267 -1.139 10.127 1.00 91.75 83 ILE A N 1
ATOM 641 C CA . ILE A 1 83 ? -1.720 -1.193 8.775 1.00 91.75 83 ILE A CA 1
ATOM 642 C C . ILE A 1 83 ? -0.448 -2.045 8.802 1.00 91.75 83 ILE A C 1
ATOM 644 O O . ILE A 1 83 ? 0.267 -2.067 9.804 1.00 91.75 83 ILE A O 1
ATOM 648 N N . LYS A 1 84 ? -0.191 -2.783 7.724 1.00 87.56 84 LYS A N 1
ATOM 649 C CA . LYS A 1 84 ? 1.069 -3.498 7.481 1.00 87.56 84 LYS A CA 1
ATOM 650 C C . LYS A 1 84 ? 1.576 -3.216 6.070 1.00 87.56 84 LYS A C 1
ATOM 652 O O . LYS A 1 84 ? 0.805 -2.789 5.214 1.00 87.56 84 LYS A O 1
ATOM 657 N N . GLY A 1 85 ? 2.832 -3.570 5.829 1.00 88.44 85 GLY A N 1
ATOM 658 C CA . GLY A 1 85 ? 3.495 -3.323 4.554 1.00 88.44 85 GLY A CA 1
ATOM 659 C C . GLY A 1 85 ? 4.034 -1.901 4.474 1.00 88.44 85 GLY A C 1
ATOM 660 O O . GLY A 1 85 ? 4.032 -1.180 5.468 1.00 88.44 85 GLY A O 1
ATOM 661 N N . GLY A 1 86 ? 4.509 -1.529 3.293 1.00 78.31 86 GLY A N 1
ATOM 662 C CA . GLY A 1 86 ? 5.254 -0.298 3.102 1.00 78.31 86 GLY A CA 1
ATOM 663 C C . GLY A 1 86 ? 6.323 -0.446 2.026 1.00 78.31 86 GLY A C 1
ATOM 664 O O . GLY A 1 86 ? 6.777 -1.548 1.686 1.00 78.31 86 GLY A O 1
ATOM 665 N N . SER A 1 87 ? 6.714 0.696 1.465 1.00 73.69 87 SER A N 1
ATOM 666 C CA . SER A 1 87 ? 7.706 0.779 0.390 1.00 73.69 87 SER A CA 1
ATOM 667 C C . SER A 1 87 ? 9.079 0.245 0.801 1.00 73.69 87 SER A C 1
ATOM 669 O O . SER A 1 87 ? 9.812 -0.279 -0.033 1.00 73.69 87 SER A O 1
ATOM 671 N N . GLU A 1 88 ? 9.410 0.320 2.090 1.00 72.44 88 GLU A N 1
ATOM 672 C CA . GLU A 1 88 ? 10.671 -0.144 2.663 1.00 72.44 88 GLU A CA 1
ATOM 673 C C . GLU A 1 88 ? 10.854 -1.661 2.529 1.00 72.44 88 GLU A C 1
ATOM 675 O O . GLU A 1 88 ? 11.975 -2.143 2.367 1.00 72.44 88 GLU A O 1
ATOM 680 N N . HIS A 1 89 ? 9.748 -2.408 2.520 1.00 67.56 89 HIS A N 1
ATOM 681 C CA . HIS A 1 89 ? 9.738 -3.860 2.357 1.00 67.56 89 HIS A CA 1
ATOM 682 C C . HIS A 1 89 ? 9.177 -4.310 1.005 1.00 67.56 89 HIS A C 1
ATOM 684 O O . HIS A 1 89 ? 9.027 -5.510 0.787 1.00 67.56 89 HIS A O 1
ATOM 690 N N . LYS A 1 90 ? 8.888 -3.370 0.091 1.00 72.50 90 LYS A N 1
ATOM 691 C CA . LYS A 1 90 ? 8.245 -3.639 -1.208 1.00 72.50 90 LYS A CA 1
ATOM 692 C C . LYS A 1 90 ? 6.921 -4.406 -1.076 1.00 72.50 90 LYS A C 1
ATOM 694 O O . LYS A 1 90 ? 6.588 -5.231 -1.922 1.00 72.50 90 LYS A O 1
ATOM 699 N N . LEU A 1 91 ? 6.176 -4.152 0.001 1.00 75.94 91 LEU A N 1
ATOM 700 C CA . LEU A 1 91 ? 4.866 -4.755 0.246 1.00 75.94 91 LEU A CA 1
ATOM 701 C C . LEU A 1 91 ? 3.771 -3.692 0.104 1.00 75.94 91 LEU A C 1
ATOM 703 O O . LEU A 1 91 ? 3.983 -2.560 0.548 1.00 75.94 91 LEU A O 1
ATOM 707 N N . PRO A 1 92 ? 2.592 -4.034 -0.451 1.00 79.25 92 PRO A N 1
ATOM 708 C CA . PRO A 1 92 ? 1.469 -3.106 -0.485 1.00 79.25 92 PRO A CA 1
ATOM 709 C C . PRO A 1 92 ? 1.063 -2.705 0.935 1.00 79.25 92 PRO A C 1
ATOM 711 O O . PRO A 1 92 ? 1.175 -3.494 1.878 1.00 79.25 92 PRO A O 1
ATOM 714 N N . ILE A 1 93 ? 0.575 -1.476 1.078 1.00 88.88 93 ILE A N 1
ATOM 715 C CA . ILE A 1 93 ? 0.028 -0.984 2.340 1.00 88.88 93 ILE A CA 1
ATOM 716 C C . ILE A 1 93 ? -1.355 -1.614 2.513 1.00 88.88 93 ILE A C 1
ATOM 718 O O . ILE A 1 93 ? -2.273 -1.309 1.756 1.00 88.88 93 ILE A O 1
ATOM 722 N N . LEU A 1 94 ? -1.503 -2.511 3.487 1.00 88.12 94 LEU A N 1
ATOM 723 C CA . LEU A 1 94 ? -2.730 -3.284 3.701 1.00 88.12 94 LEU A CA 1
ATOM 724 C C . LEU A 1 94 ? -3.310 -3.046 5.092 1.00 88.12 94 LEU A C 1
ATOM 726 O O . LEU A 1 94 ? -2.567 -2.956 6.074 1.00 88.12 94 LEU A O 1
ATOM 730 N N . ILE A 1 95 ? -4.639 -3.075 5.203 1.00 93.38 95 ILE A N 1
ATOM 731 C CA . ILE A 1 95 ? -5.317 -3.166 6.500 1.00 93.38 95 ILE A CA 1
ATOM 732 C C . ILE A 1 95 ? -5.062 -4.558 7.085 1.00 93.38 95 ILE A C 1
ATOM 734 O O . ILE A 1 95 ? -5.507 -5.573 6.548 1.00 93.38 95 ILE A O 1
ATOM 738 N N . SER A 1 96 ? -4.328 -4.617 8.194 1.00 93.38 96 SER A N 1
ATOM 739 C CA . SER A 1 96 ? -3.979 -5.867 8.877 1.00 93.38 96 SER A CA 1
ATOM 740 C C . SER A 1 96 ? -4.973 -6.251 9.969 1.00 93.38 96 SER A C 1
ATOM 742 O O . SER A 1 96 ? -5.116 -7.436 10.269 1.00 93.38 96 SER A O 1
ATOM 744 N N . ARG A 1 97 ? -5.665 -5.269 10.560 1.00 95.94 97 ARG A N 1
ATOM 745 C CA . ARG A 1 97 ? -6.678 -5.478 11.601 1.00 95.94 97 ARG A CA 1
ATOM 746 C C . ARG A 1 97 ? -7.645 -4.297 11.661 1.00 95.94 97 ARG A C 1
ATOM 748 O O . ARG A 1 97 ? -7.229 -3.155 11.491 1.00 95.94 97 ARG A O 1
ATOM 755 N N . ILE A 1 98 ? -8.906 -4.586 11.967 1.00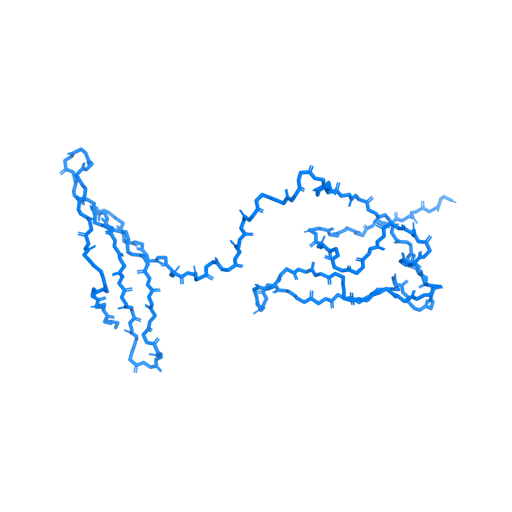 95.88 98 ILE A N 1
ATOM 756 C CA . ILE A 1 98 ? -9.934 -3.605 12.335 1.00 95.88 98 ILE A CA 1
ATOM 757 C C . ILE A 1 98 ? -10.364 -3.925 13.765 1.00 95.88 98 ILE A C 1
ATOM 759 O O . ILE A 1 98 ? -10.614 -5.088 14.096 1.00 95.88 98 ILE A O 1
ATOM 763 N N . PHE A 1 99 ? -10.365 -2.919 14.633 1.00 95.44 99 PHE A N 1
ATOM 764 C CA . PHE A 1 99 ? -10.722 -3.085 16.038 1.00 95.44 99 PHE A CA 1
ATOM 765 C C . PHE A 1 99 ? -12.226 -2.888 16.211 1.00 95.44 99 PHE A C 1
ATOM 767 O O . PHE A 1 99 ? -12.752 -1.837 15.856 1.00 95.44 99 PHE A O 1
ATOM 774 N N . LYS A 1 100 ? -12.907 -3.893 16.772 1.00 94.81 100 LYS A N 1
ATOM 775 C CA . LYS A 1 100 ? -14.359 -3.846 16.977 1.00 94.81 100 LYS A CA 1
ATOM 776 C C . LYS A 1 100 ? -14.775 -2.654 17.841 1.00 94.81 100 LYS A C 1
ATOM 778 O O . LYS A 1 100 ? -14.130 -2.383 18.853 1.00 94.81 100 LYS A O 1
ATOM 783 N N . GLY A 1 101 ? -15.865 -1.993 17.456 1.00 94.31 101 GLY A N 1
ATOM 784 C CA . GLY A 1 101 ? -16.428 -0.842 18.167 1.00 94.31 101 GLY A CA 1
ATOM 785 C C . GLY A 1 101 ? -15.563 0.421 18.120 1.00 94.31 101 GLY A C 1
ATOM 786 O O . GLY A 1 101 ? -15.708 1.282 18.979 1.00 94.31 101 GLY A O 1
ATOM 787 N N . GLN A 1 102 ? -14.625 0.512 17.174 1.00 95.69 102 GLN A N 1
ATOM 788 C CA . GLN A 1 102 ? -13.795 1.697 16.941 1.00 95.69 102 GLN A CA 1
ATOM 789 C C . GLN A 1 102 ? -14.160 2.353 15.604 1.00 95.69 102 GLN A C 1
ATOM 791 O O . GLN A 1 102 ? -14.844 1.756 14.775 1.00 95.69 102 GLN A O 1
ATOM 796 N N . ALA A 1 103 ? -13.628 3.552 15.356 1.00 94.69 103 ALA A N 1
ATOM 797 C CA . ALA A 1 103 ? -13.982 4.388 14.204 1.00 94.69 103 ALA A CA 1
ATOM 798 C C . ALA A 1 103 ? -14.024 3.657 12.845 1.00 94.69 103 ALA A C 1
ATOM 800 O O . ALA A 1 103 ? -14.962 3.844 12.077 1.00 94.69 103 ALA A O 1
ATOM 801 N N . ALA A 1 104 ? -13.024 2.827 12.528 1.00 95.25 104 ALA A N 1
ATOM 802 C CA . ALA A 1 104 ? -12.991 2.072 11.274 1.00 95.25 104 ALA A CA 1
ATOM 803 C C . ALA A 1 104 ? -14.083 0.993 11.182 1.00 95.25 104 ALA A C 1
ATOM 805 O O . ALA A 1 104 ? -14.669 0.827 10.113 1.00 95.25 104 ALA A O 1
ATOM 806 N N . ASP A 1 105 ? -14.363 0.287 12.280 1.00 95.81 105 ASP A N 1
ATOM 807 C CA . ASP A 1 105 ? -15.402 -0.750 12.361 1.00 95.81 105 ASP A CA 1
ATOM 808 C C . ASP A 1 105 ? -16.797 -0.138 12.197 1.00 95.81 105 ASP A C 1
ATOM 810 O O . ASP A 1 105 ? -17.606 -0.623 11.410 1.00 95.81 105 ASP A O 1
ATOM 814 N N . GLU A 1 106 ? -17.031 1.012 12.838 1.00 94.81 106 GLU A N 1
ATOM 815 C CA . GLU A 1 106 ? -18.280 1.777 12.738 1.00 94.81 106 GLU A CA 1
ATOM 816 C C . GLU A 1 106 ? -18.602 2.216 11.303 1.00 94.81 106 GLU A C 1
ATOM 818 O O . GLU A 1 106 ? -19.772 2.397 10.963 1.00 94.81 106 GLU A O 1
ATOM 823 N N . THR A 1 107 ? -17.595 2.360 10.429 1.00 92.50 107 THR A N 1
ATOM 824 C CA . THR A 1 107 ? -17.857 2.685 9.020 1.00 92.50 107 THR A CA 1
ATOM 825 C C . THR A 1 107 ? -18.548 1.553 8.264 1.00 92.50 107 THR A C 1
ATOM 827 O O . THR A 1 107 ? -19.218 1.831 7.268 1.00 92.50 107 THR A O 1
ATOM 830 N N . GLY A 1 108 ? -18.336 0.291 8.667 1.00 92.81 108 GLY A N 1
ATOM 831 C CA . GLY A 1 108 ? -18.810 -0.908 7.964 1.00 92.81 108 GLY A CA 1
ATOM 832 C C . GLY A 1 108 ? -18.307 -1.056 6.520 1.00 92.81 108 GLY A C 1
ATOM 833 O O . GLY A 1 108 ? -18.817 -1.884 5.769 1.00 92.81 108 GLY A O 1
ATOM 834 N N . LYS A 1 109 ? -17.344 -0.225 6.101 1.00 90.94 109 LYS A N 1
ATOM 835 C CA . LYS A 1 109 ? -16.899 -0.082 4.704 1.00 90.94 109 LYS A CA 1
ATOM 836 C C . LYS A 1 109 ? -15.436 -0.447 4.496 1.00 90.94 109 LYS A C 1
ATOM 838 O O . LYS A 1 109 ? -14.970 -0.386 3.359 1.00 90.94 109 LYS A O 1
ATOM 843 N N . LEU A 1 110 ? -14.712 -0.784 5.558 1.00 93.31 110 LEU A N 1
ATOM 844 C CA . LEU A 1 110 ? -13.322 -1.235 5.528 1.00 93.31 110 LEU A CA 1
ATOM 845 C C . LEU A 1 110 ? -13.255 -2.696 5.962 1.00 93.31 110 LEU A C 1
ATOM 847 O O . LEU A 1 110 ? -13.980 -3.111 6.863 1.00 93.31 110 LEU A O 1
ATOM 851 N N . PHE A 1 111 ? -12.356 -3.456 5.347 1.00 92.81 111 PHE A N 1
ATOM 852 C CA . PHE A 1 111 ? -12.157 -4.876 5.596 1.00 92.81 111 PHE A CA 1
ATOM 853 C C . PHE A 1 111 ? -10.666 -5.206 5.720 1.00 92.81 111 PHE A C 1
ATOM 855 O O . PHE A 1 111 ? -9.793 -4.559 5.137 1.00 92.81 111 PHE A O 1
ATOM 862 N N . VAL A 1 112 ? -10.355 -6.243 6.498 1.00 91.12 112 VAL A N 1
ATOM 863 C CA . VAL A 1 112 ? -8.984 -6.763 6.584 1.00 91.12 112 VAL A CA 1
ATOM 864 C C . VAL A 1 112 ? -8.573 -7.303 5.216 1.00 91.12 112 VAL A C 1
ATOM 866 O O . VAL A 1 112 ? -9.298 -8.093 4.619 1.00 91.12 112 VAL A O 1
ATOM 869 N N . GLY A 1 113 ? -7.396 -6.893 4.745 1.00 87.81 113 GLY A N 1
ATOM 870 C CA . GLY A 1 113 ? -6.896 -7.226 3.412 1.00 87.81 113 GLY A CA 1
ATOM 871 C C . GLY A 1 113 ? -7.123 -6.142 2.359 1.00 87.81 113 GLY A C 1
ATOM 872 O O . GLY A 1 113 ? -6.504 -6.233 1.303 1.00 87.81 113 GLY A O 1
ATOM 873 N N . ASP A 1 114 ? -7.915 -5.100 2.642 1.00 89.69 114 ASP A N 1
ATOM 874 C CA . ASP A 1 114 ? -7.996 -3.941 1.749 1.00 89.69 114 ASP A CA 1
ATOM 875 C C . ASP A 1 114 ? -6.618 -3.300 1.559 1.00 89.69 114 ASP A C 1
ATOM 877 O O . ASP A 1 114 ? -5.865 -3.101 2.522 1.00 89.69 114 ASP A O 1
ATOM 881 N N . ALA A 1 115 ? -6.329 -2.930 0.312 1.00 90.50 115 ALA A N 1
ATOM 882 C CA . ALA A 1 115 ? -5.158 -2.151 -0.042 1.00 90.50 115 ALA A CA 1
ATOM 883 C C . ALA A 1 115 ? -5.445 -0.653 0.077 1.00 90.50 115 ALA A C 1
ATOM 885 O O . ALA A 1 115 ? -6.439 -0.145 -0.441 1.00 90.50 115 ALA A O 1
ATOM 886 N N . ILE A 1 116 ? -4.545 0.059 0.750 1.00 89.50 116 ILE A N 1
ATOM 887 C CA . ILE A 1 116 ? -4.599 1.511 0.882 1.00 89.50 116 ILE A CA 1
ATOM 888 C C . ILE A 1 116 ? -3.752 2.114 -0.235 1.00 89.50 116 ILE A C 1
ATOM 890 O O . ILE A 1 116 ? -2.535 1.946 -0.263 1.00 89.50 116 ILE A O 1
ATOM 894 N N . ILE A 1 117 ? -4.411 2.838 -1.138 1.00 87.19 117 ILE A N 1
ATOM 895 C CA . ILE A 1 117 ? -3.770 3.489 -2.289 1.00 87.19 117 ILE A CA 1
ATOM 896 C C . ILE A 1 117 ? -3.331 4.910 -1.921 1.00 87.19 117 ILE A C 1
ATOM 898 O O . ILE A 1 117 ? -2.210 5.325 -2.206 1.00 87.19 117 ILE A O 1
ATOM 902 N N . LYS A 1 118 ? -4.218 5.663 -1.262 1.00 86.06 118 LYS A N 1
ATOM 903 C CA . LYS A 1 118 ? -3.986 7.048 -0.850 1.00 86.06 118 LYS A CA 1
ATOM 904 C C . LYS A 1 118 ? -4.795 7.367 0.404 1.00 86.06 118 LYS A C 1
ATOM 906 O O . LYS A 1 118 ? -5.918 6.895 0.555 1.00 86.06 118 LYS A O 1
ATOM 911 N N . GLY A 1 119 ? -4.224 8.185 1.282 1.00 83.00 119 GLY A N 1
ATOM 912 C CA . GLY A 1 119 ? -4.923 8.795 2.409 1.00 83.00 119 GLY A CA 1
ATOM 913 C C . GLY A 1 119 ? -4.810 10.314 2.342 1.00 83.00 119 GLY A C 1
ATOM 914 O O . GLY A 1 119 ? -3.793 10.843 1.895 1.00 83.00 119 GLY A O 1
ATOM 915 N N . GLU A 1 120 ? -5.847 11.010 2.792 1.00 83.31 120 GLU A N 1
ATOM 916 C CA . GLU A 1 120 ? -5.847 12.462 2.952 1.00 83.31 120 GLU A CA 1
ATOM 917 C C . GLU A 1 120 ? -6.428 12.847 4.313 1.00 83.31 120 GLU A C 1
ATOM 919 O O . GLU A 1 120 ? -7.298 12.163 4.856 1.00 83.31 120 GLU A O 1
ATOM 924 N N . TYR A 1 121 ? -5.925 13.940 4.885 1.00 78.44 121 TYR A N 1
ATOM 925 C CA . TYR A 1 121 ? -6.464 14.501 6.117 1.00 78.44 121 TYR A CA 1
ATOM 926 C C . TYR A 1 121 ? -7.505 15.553 5.755 1.00 78.44 121 TYR A C 1
ATOM 928 O O . TYR A 1 121 ? -7.160 16.644 5.309 1.00 78.44 121 TYR A O 1
ATOM 936 N N . ALA A 1 122 ? -8.780 15.236 5.963 1.00 72.62 122 ALA A N 1
ATOM 937 C CA . ALA A 1 122 ? -9.848 16.219 5.859 1.00 72.62 122 ALA A CA 1
ATOM 938 C C . ALA A 1 122 ? -10.058 16.897 7.220 1.00 72.62 122 ALA A C 1
ATOM 940 O O . ALA A 1 122 ? -10.503 16.269 8.185 1.00 72.62 122 ALA A O 1
ATOM 941 N N . THR A 1 123 ? -9.759 18.191 7.310 1.00 66.12 123 THR A N 1
ATOM 942 C CA . THR A 1 123 ? -10.156 19.025 8.445 1.00 66.12 123 THR A CA 1
ATOM 943 C C . THR A 1 123 ? -11.641 19.353 8.322 1.00 66.12 123 THR A C 1
ATOM 945 O O . THR A 1 123 ? -12.048 20.199 7.532 1.00 66.12 123 THR A O 1
ATOM 948 N N . HIS A 1 124 ? -12.478 18.686 9.116 1.00 63.66 124 HIS A N 1
ATOM 949 C CA . HIS A 1 124 ? -13.856 19.132 9.323 1.00 63.66 124 HIS A CA 1
ATOM 950 C C . HIS A 1 124 ? -13.833 20.417 10.161 1.00 63.66 124 HIS A C 1
ATOM 952 O O . HIS A 1 124 ? -13.791 20.366 11.389 1.00 63.66 124 HIS A O 1
ATOM 958 N N . TYR A 1 125 ? -13.834 21.573 9.499 1.00 42.22 125 TYR A N 1
ATOM 959 C CA . TYR A 1 125 ? -14.159 22.842 10.142 1.00 42.22 125 TYR A CA 1
ATOM 960 C C . TYR A 1 125 ? -15.680 22.866 10.333 1.00 42.22 125 TYR A C 1
ATOM 962 O O . TYR A 1 125 ? -16.424 22.890 9.353 1.00 42.22 125 TYR A O 1
ATOM 970 N N . ARG A 1 126 ? -16.156 22.765 11.578 1.00 49.66 126 ARG A N 1
ATOM 971 C CA . ARG A 1 126 ? -17.561 23.059 11.885 1.00 49.66 126 ARG A CA 1
ATOM 972 C C . ARG A 1 126 ? -17.686 24.570 12.134 1.00 49.66 126 ARG A C 1
ATOM 974 O O . ARG A 1 126 ? -16.863 25.068 12.901 1.00 49.66 126 ARG A O 1
ATOM 981 N N . PRO A 1 127 ? -18.627 25.272 11.475 1.00 48.88 127 PRO A N 1
ATOM 982 C CA . PRO A 1 127 ? -18.932 26.668 11.781 1.00 48.88 127 PRO A CA 1
ATOM 983 C C . PRO A 1 127 ? -19.519 26.826 13.188 1.00 48.88 127 PRO A C 1
ATOM 985 O O . PRO A 1 127 ? -20.083 25.834 13.714 1.00 48.88 127 PRO A O 1
#

Sequence (127 aa):
MRLKTASPIEERVVGKYKVRTGMVTVSDGKSRPQPMRLHLSLDTLSLQREEVDNSEHKPAPLDSRERMVSVTRQKVGGLGLSIKGGSEHKLPILISRIFKGQAADETGKLFVGDAIIKGEYATHYRP

Radius of gyration: 23.56 Å; chains: 1; bounding box: 52×42×61 Å

Organism: Frankliniella occidentalis (NCBI:txid133901)